Protein AF-A0A2V3JKW8-F1 (afdb_monomer_lite)

Foldseek 3Di:
DDDDDQDDDDPPPCSLVCQQVVQLVCVVVVDDDDDDDPDPPDPSNCVVLV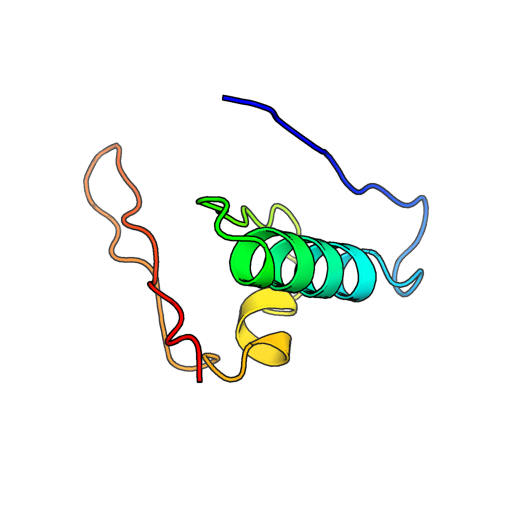NPVDDFDDDDVDTHDDDRDDD

pLDDT: mean 89.94, std 7.63, range [59.5, 96.44]

Secondary structure (DSSP, 8-state):
--------SSTTSSHHHHHHHHHHHHHHTT----------S--HHHHHTT-TT----EETTEEPPPPPP--

Structure (mmCIF, N/CA/C/O backbone):
data_AF-A0A2V3JKW8-F1
#
_entry.id   AF-A0A2V3JKW8-F1
#
loop_
_atom_site.group_PDB
_atom_site.id
_atom_site.type_symbol
_atom_site.label_atom_id
_atom_site.label_alt_id
_atom_site.label_comp_id
_atom_site.label_asym_id
_atom_site.label_entity_id
_atom_site.label_seq_id
_atom_site.pdbx_PDB_ins_code
_atom_site.Cartn_x
_atom_si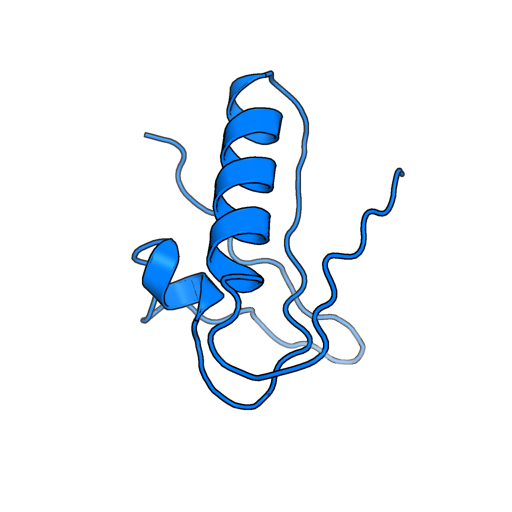te.Cartn_y
_atom_site.Cartn_z
_atom_site.occupancy
_atom_site.B_iso_or_equiv
_atom_site.auth_seq_id
_atom_site.auth_comp_id
_atom_site.auth_asym_id
_atom_site.auth_atom_id
_atom_site.pdbx_PDB_model_num
ATOM 1 N N . MET A 1 1 ? -7.497 15.937 2.823 1.00 82.94 1 MET A N 1
ATOM 2 C CA . MET A 1 1 ? -6.900 14.657 2.402 1.00 82.94 1 MET A CA 1
ATOM 3 C C . MET A 1 1 ? -5.506 14.631 2.983 1.00 82.94 1 MET A C 1
ATOM 5 O O . MET A 1 1 ? -4.664 15.419 2.553 1.00 82.94 1 MET A O 1
ATOM 9 N N . ASP A 1 2 ? -5.319 13.828 4.021 1.00 92.56 2 ASP A N 1
ATOM 10 C CA . ASP A 1 2 ? -4.059 13.775 4.754 1.00 92.56 2 ASP A CA 1
ATOM 11 C C . ASP A 1 2 ? -3.064 12.905 3.991 1.00 92.56 2 ASP A C 1
ATOM 13 O O . ASP A 1 2 ? -3.438 11.910 3.371 1.00 92.56 2 ASP A O 1
ATOM 17 N N . LYS A 1 3 ? -1.795 13.314 3.982 1.00 93.75 3 LYS A N 1
ATOM 18 C CA . LYS A 1 3 ? -0.728 12.634 3.242 1.00 93.75 3 LYS A CA 1
ATOM 19 C C . LYS A 1 3 ? 0.348 12.220 4.230 1.00 93.75 3 LYS A C 1
ATOM 21 O O . LYS A 1 3 ? 0.878 13.064 4.947 1.00 93.75 3 LYS A O 1
ATOM 26 N N . MET A 1 4 ? 0.679 10.935 4.241 1.00 94.38 4 MET A N 1
ATOM 27 C CA . MET A 1 4 ? 1.780 10.385 5.025 1.00 94.38 4 MET A CA 1
ATOM 28 C C . MET A 1 4 ? 2.807 9.784 4.077 1.00 94.38 4 MET A C 1
ATOM 30 O O . MET A 1 4 ? 2.447 9.112 3.114 1.00 94.38 4 MET A O 1
ATOM 34 N N . MET A 1 5 ? 4.086 10.031 4.350 1.00 94.69 5 MET A N 1
ATOM 35 C CA . MET A 1 5 ? 5.188 9.485 3.567 1.00 94.69 5 MET A CA 1
ATOM 36 C C . MET A 1 5 ? 6.048 8.605 4.466 1.00 94.69 5 MET A C 1
ATOM 38 O O . MET A 1 5 ? 6.521 9.053 5.510 1.00 94.69 5 MET A O 1
ATOM 42 N N . VAL A 1 6 ? 6.264 7.360 4.050 1.00 92.81 6 VAL A N 1
ATOM 43 C CA . VAL A 1 6 ? 7.168 6.425 4.723 1.00 92.81 6 VAL A CA 1
ATOM 44 C C . VAL A 1 6 ? 8.458 6.357 3.913 1.00 92.81 6 VAL A C 1
ATOM 46 O O . VAL A 1 6 ? 8.462 5.926 2.764 1.00 92.81 6 VAL A O 1
ATOM 49 N N . MET A 1 7 ? 9.562 6.808 4.507 1.00 91.25 7 MET A N 1
ATOM 50 C CA . MET A 1 7 ? 10.883 6.857 3.874 1.00 91.25 7 MET A CA 1
ATOM 51 C C . MET A 1 7 ? 11.904 6.078 4.699 1.00 91.25 7 MET A C 1
ATOM 53 O O . MET A 1 7 ? 11.738 5.885 5.900 1.00 91.25 7 MET A O 1
ATOM 57 N N . GLY A 1 8 ? 12.996 5.655 4.066 1.00 86.44 8 GLY A N 1
ATOM 58 C CA . GLY A 1 8 ? 14.089 4.968 4.746 1.00 86.44 8 GLY A CA 1
ATOM 59 C C . GLY A 1 8 ? 15.391 5.082 3.964 1.00 86.44 8 GLY A C 1
ATOM 60 O O . GLY A 1 8 ? 15.374 5.149 2.740 1.00 86.44 8 GLY A O 1
ATOM 61 N N . GLY A 1 9 ? 16.520 5.117 4.676 1.00 84.06 9 GLY A N 1
ATOM 62 C CA . GLY A 1 9 ? 17.830 5.422 4.087 1.00 84.06 9 GLY A CA 1
ATOM 63 C C . GLY A 1 9 ? 18.533 4.260 3.377 1.00 84.06 9 GLY A C 1
ATOM 64 O O . GLY A 1 9 ? 19.616 4.462 2.836 1.00 84.06 9 GLY A O 1
ATOM 65 N N . LYS A 1 10 ? 17.974 3.042 3.419 1.00 84.19 10 LYS A N 1
ATOM 66 C CA . LYS A 1 10 ? 18.541 1.824 2.810 1.00 84.19 10 LYS A CA 1
ATOM 67 C C . LYS A 1 10 ? 17.428 0.867 2.361 1.00 84.19 10 LYS A C 1
ATOM 69 O O . LYS A 1 10 ? 16.292 0.959 2.834 1.00 84.19 10 LYS A O 1
ATOM 74 N N . GLY A 1 11 ? 17.757 -0.070 1.471 1.00 83.88 11 GLY A N 1
ATOM 75 C CA . GLY A 1 11 ? 16.889 -1.208 1.146 1.00 83.88 11 GLY A CA 1
ATOM 76 C C . GLY A 1 11 ? 16.707 -2.142 2.350 1.00 83.88 11 GLY A C 1
ATOM 77 O O . GLY A 1 11 ? 17.589 -2.232 3.201 1.00 83.88 11 GLY A O 1
ATOM 78 N N . GLY A 1 12 ? 15.553 -2.806 2.452 1.00 85.81 12 GLY A N 1
ATOM 79 C CA . GLY A 1 12 ? 15.294 -3.811 3.495 1.00 85.81 12 GLY A CA 1
AT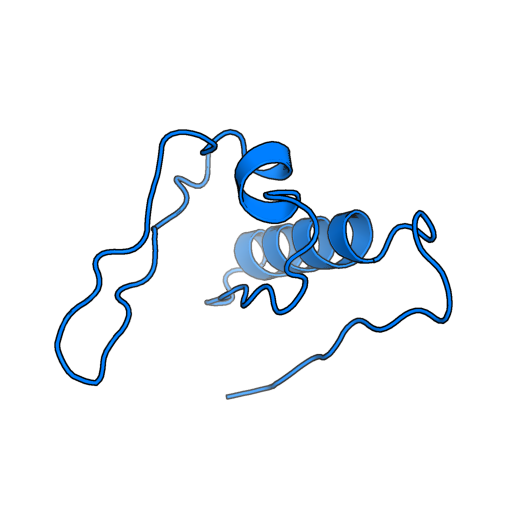OM 80 C C . GLY A 1 12 ? 14.987 -3.282 4.904 1.00 85.81 12 GLY A C 1
ATOM 81 O O . GLY A 1 12 ? 14.797 -4.077 5.814 1.00 85.81 12 GLY A O 1
ATOM 82 N N . VAL A 1 13 ? 14.876 -1.964 5.111 1.00 91.62 13 VAL A N 1
ATOM 83 C CA . VAL A 1 13 ? 14.570 -1.373 6.438 1.00 91.62 13 VAL A CA 1
ATOM 84 C C . VAL A 1 13 ? 13.096 -1.491 6.866 1.00 91.62 13 VAL A C 1
ATOM 86 O O . VAL A 1 13 ? 12.706 -0.918 7.877 1.00 91.62 13 VAL A O 1
ATOM 89 N N . GLY A 1 14 ? 12.262 -2.193 6.091 1.00 91.44 14 GLY A N 1
ATOM 90 C CA . GLY A 1 14 ? 10.854 -2.441 6.426 1.00 91.44 14 GLY A CA 1
ATOM 9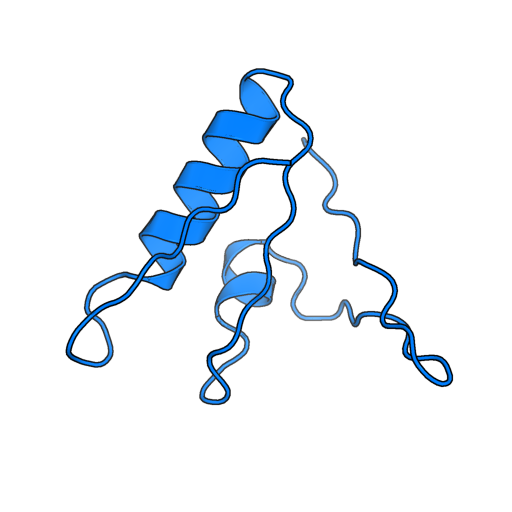1 C C . GLY A 1 14 ? 9.862 -1.343 6.024 1.00 91.44 14 GLY A C 1
ATOM 92 O O . GLY A 1 14 ? 8.748 -1.331 6.538 1.00 91.44 14 GLY A O 1
ATOM 93 N N . LYS A 1 15 ? 10.224 -0.433 5.103 1.00 93.00 15 LYS A N 1
ATOM 94 C CA . LYS A 1 15 ? 9.338 0.660 4.639 1.00 93.00 15 LYS A CA 1
ATOM 95 C C . LYS A 1 15 ? 7.971 0.133 4.193 1.00 93.00 15 LYS A C 1
ATOM 97 O O . LYS A 1 15 ? 6.954 0.546 4.736 1.00 93.00 15 LYS A O 1
ATOM 102 N N . THR A 1 16 ? 7.962 -0.824 3.265 1.00 93.06 16 THR A N 1
ATOM 103 C CA . THR A 1 16 ? 6.728 -1.396 2.714 1.00 93.06 16 THR A CA 1
ATOM 104 C C . THR A 1 16 ? 5.901 -2.098 3.781 1.00 93.06 16 THR A C 1
ATOM 106 O O . THR A 1 16 ? 4.692 -1.900 3.857 1.00 93.06 16 THR A O 1
ATOM 109 N N . THR A 1 17 ? 6.561 -2.833 4.679 1.00 94.12 17 THR A N 1
ATOM 110 C CA . THR A 1 17 ? 5.906 -3.499 5.807 1.00 94.12 17 THR A CA 1
ATOM 111 C C . THR A 1 17 ? 5.169 -2.511 6.703 1.00 94.12 17 THR A C 1
ATOM 113 O O . THR A 1 17 ? 4.017 -2.755 7.061 1.00 94.12 17 THR A O 1
ATOM 116 N N . VAL A 1 18 ? 5.805 -1.387 7.040 1.00 95.38 18 VAL A N 1
ATOM 117 C CA . VAL A 1 18 ? 5.177 -0.327 7.837 1.00 95.38 18 VAL A CA 1
ATOM 118 C C . VAL A 1 18 ? 4.036 0.332 7.062 1.00 95.38 18 VAL A C 1
ATOM 120 O O . VAL A 1 18 ? 2.956 0.490 7.625 1.00 95.38 18 VAL A O 1
ATOM 123 N N . THR A 1 19 ? 4.232 0.665 5.782 1.00 95.56 19 THR A N 1
ATOM 124 C CA . THR A 1 19 ? 3.200 1.295 4.941 1.00 95.56 19 THR A CA 1
ATOM 125 C C . THR A 1 19 ? 1.938 0.440 4.848 1.00 95.56 19 THR A C 1
ATOM 127 O O . THR A 1 19 ? 0.847 0.939 5.120 1.00 95.56 19 THR A O 1
ATOM 130 N N . VAL A 1 20 ? 2.071 -0.849 4.515 1.00 95.19 20 VAL A N 1
ATOM 131 C CA . VAL A 1 20 ? 0.926 -1.758 4.343 1.00 95.19 20 VAL A CA 1
ATOM 132 C C . VAL A 1 20 ? 0.174 -1.951 5.660 1.00 95.19 20 VAL A C 1
ATOM 134 O O . VAL A 1 20 ? -1.042 -1.782 5.700 1.00 95.19 20 VAL A O 1
ATOM 137 N N . ASN A 1 21 ? 0.875 -2.226 6.765 1.00 95.88 21 ASN A N 1
ATOM 138 C CA . ASN A 1 21 ? 0.213 -2.438 8.057 1.00 95.88 21 ASN A CA 1
ATOM 139 C C . ASN A 1 21 ? -0.452 -1.164 8.596 1.00 95.88 21 ASN A C 1
ATOM 141 O O . ASN A 1 21 ? -1.533 -1.237 9.184 1.00 95.88 21 ASN A O 1
ATOM 145 N N . LEU A 1 22 ? 0.161 0.006 8.385 1.00 96.31 22 LEU A N 1
ATOM 146 C CA . LEU A 1 22 ? -0.447 1.284 8.748 1.00 96.31 22 LEU A CA 1
ATOM 147 C C . LEU A 1 22 ? -1.733 1.520 7.949 1.00 96.31 22 LEU A C 1
ATOM 149 O O . LEU A 1 22 ? -2.752 1.879 8.539 1.00 96.31 22 LEU A O 1
ATOM 153 N N . ALA A 1 23 ? -1.702 1.274 6.637 1.00 95.50 23 ALA A N 1
ATOM 154 C CA . ALA A 1 23 ? -2.863 1.438 5.772 1.00 95.50 23 ALA A CA 1
ATOM 155 C C . ALA A 1 23 ? -4.010 0.497 6.163 1.00 95.50 23 ALA A C 1
ATOM 157 O O . ALA A 1 23 ? -5.129 0.964 6.358 1.00 95.50 23 ALA A O 1
ATOM 158 N N . LEU A 1 24 ? -3.722 -0.792 6.378 1.00 95.12 24 LEU A N 1
ATOM 159 C CA . LEU A 1 24 ? -4.710 -1.774 6.837 1.00 95.12 24 LEU A CA 1
ATOM 160 C C . LEU A 1 24 ? -5.288 -1.414 8.212 1.00 95.12 24 LEU A C 1
ATOM 162 O O . LEU A 1 24 ? -6.492 -1.523 8.422 1.00 95.12 24 LEU A O 1
ATOM 166 N N . THR A 1 25 ? -4.462 -0.926 9.142 1.00 96.12 25 THR A N 1
ATOM 167 C CA . THR A 1 25 ? -4.928 -0.501 10.475 1.00 96.12 25 THR A CA 1
ATOM 168 C C . THR A 1 25 ? -5.857 0.711 10.395 1.00 96.12 25 THR A C 1
ATOM 170 O O . THR A 1 25 ? -6.848 0.785 11.121 1.00 96.12 25 THR A O 1
ATOM 173 N N . LEU A 1 26 ? -5.545 1.682 9.533 1.00 96.00 26 LEU A N 1
ATOM 174 C CA . LEU A 1 26 ? -6.400 2.845 9.303 1.00 96.00 26 LEU A CA 1
ATOM 175 C C . LEU A 1 26 ? -7.702 2.436 8.595 1.00 96.00 26 LEU A C 1
ATOM 177 O O . LEU A 1 26 ? -8.777 2.837 9.036 1.00 96.00 26 LEU A O 1
ATOM 181 N N . ALA A 1 27 ? -7.629 1.569 7.585 1.00 95.38 27 ALA A N 1
ATOM 182 C CA . ALA A 1 27 ? -8.807 1.020 6.917 1.00 95.38 27 ALA A CA 1
ATOM 183 C C . ALA A 1 27 ? -9.721 0.264 7.897 1.00 95.38 27 ALA A C 1
ATOM 185 O O . ALA A 1 27 ? -10.921 0.522 7.951 1.00 95.38 27 ALA A O 1
ATOM 186 N N . ALA A 1 28 ? -9.153 -0.577 8.769 1.00 95.38 28 ALA A N 1
ATOM 187 C CA . ALA A 1 28 ? -9.887 -1.286 9.821 1.00 95.38 28 ALA A CA 1
ATOM 188 C C . ALA A 1 28 ? -10.542 -0.351 10.857 1.00 95.38 28 ALA A C 1
ATOM 190 O O . ALA A 1 28 ? -11.497 -0.735 11.529 1.00 95.38 28 ALA A O 1
ATOM 191 N N . ARG A 1 29 ? -10.056 0.890 10.989 1.00 96.44 29 ARG A N 1
ATOM 192 C CA . ARG A 1 29 ? -10.673 1.941 11.816 1.00 96.44 29 ARG A CA 1
ATOM 193 C C . ARG A 1 29 ? -11.743 2.752 11.073 1.00 96.44 29 ARG A C 1
ATOM 195 O O . ARG A 1 29 ? -12.263 3.707 11.641 1.00 96.44 29 ARG A O 1
ATOM 202 N N . GLY A 1 30 ? -12.077 2.380 9.838 1.00 95.81 30 GLY A N 1
ATOM 203 C CA . GLY A 1 30 ? -13.112 3.020 9.026 1.00 95.81 30 GLY A CA 1
ATOM 204 C C . GLY A 1 30 ? -12.628 4.205 8.189 1.00 95.81 30 GLY A C 1
ATOM 205 O O . GLY A 1 30 ? -13.458 4.951 7.674 1.00 95.81 30 GLY A O 1
ATOM 206 N N . TYR A 1 31 ? -11.314 4.408 8.050 1.00 96.00 31 TYR A N 1
ATOM 207 C CA . TYR A 1 31 ? -10.776 5.443 7.167 1.00 96.00 31 TYR A CA 1
ATOM 208 C C . TYR A 1 31 ? -10.672 4.939 5.725 1.00 96.00 31 TYR A C 1
ATOM 210 O O . TYR A 1 31 ? -10.296 3.795 5.481 1.00 96.00 31 TYR A O 1
ATOM 218 N N . GLU A 1 32 ? -10.935 5.817 4.759 1.00 94.56 32 GLU A N 1
ATOM 219 C CA . GLU A 1 32 ? -10.609 5.560 3.356 1.00 94.56 32 GLU A CA 1
ATOM 220 C C . GLU A 1 32 ? -9.109 5.800 3.140 1.00 94.56 32 GLU A C 1
ATOM 222 O O . GLU A 1 32 ? -8.598 6.895 3.391 1.00 94.56 32 GLU A O 1
ATOM 227 N N . VAL A 1 33 ? -8.389 4.761 2.716 1.00 95.69 33 VAL A N 1
ATOM 228 C CA . VAL A 1 33 ? -6.927 4.784 2.616 1.00 95.69 33 VAL A CA 1
ATOM 229 C C . VAL A 1 33 ? -6.489 4.281 1.251 1.00 95.69 33 VAL A C 1
ATOM 231 O O . VAL A 1 33 ? -6.903 3.213 0.812 1.00 95.69 33 VAL A O 1
ATOM 234 N N . GLY A 1 34 ? -5.607 5.040 0.604 1.00 94.44 34 GLY A N 1
ATOM 235 C CA . GLY A 1 34 ? -4.898 4.619 -0.600 1.00 94.44 34 GLY A CA 1
ATOM 236 C C . GLY A 1 34 ? -3.405 4.465 -0.326 1.00 94.44 34 GLY A C 1
ATOM 237 O O . GLY A 1 34 ? -2.829 5.227 0.453 1.00 94.44 34 GL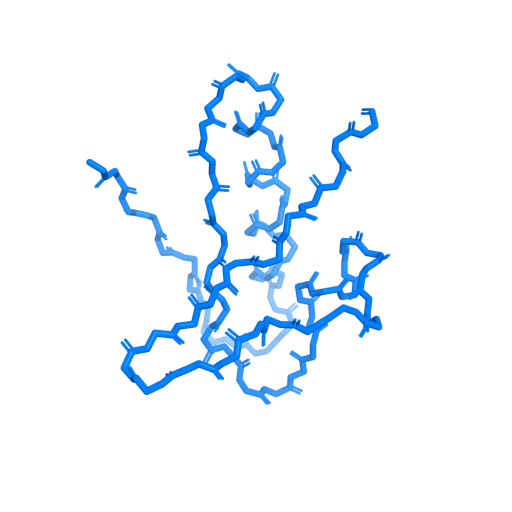Y A O 1
ATOM 238 N N . ILE A 1 35 ? -2.775 3.502 -0.995 1.00 94.12 35 ILE A N 1
ATOM 239 C CA . ILE A 1 35 ? -1.319 3.357 -1.038 1.00 94.12 35 ILE A CA 1
ATOM 240 C C . ILE A 1 35 ? -0.854 3.762 -2.436 1.00 94.12 35 ILE A C 1
ATOM 242 O O . ILE A 1 35 ? -1.418 3.322 -3.434 1.00 94.12 35 ILE A O 1
ATOM 246 N N . ILE A 1 36 ? 0.184 4.592 -2.499 1.00 92.06 36 ILE A N 1
ATOM 247 C CA . ILE A 1 36 ? 0.926 4.871 -3.728 1.00 92.06 36 ILE A CA 1
ATOM 248 C C . ILE A 1 36 ? 2.352 4.408 -3.470 1.00 92.06 36 ILE A C 1
ATOM 250 O O . ILE A 1 36 ? 3.037 4.974 -2.617 1.00 92.06 36 ILE A O 1
ATOM 254 N N . ASP A 1 37 ? 2.771 3.367 -4.181 1.00 88.56 37 ASP A N 1
ATOM 255 C CA . ASP A 1 37 ? 4.153 2.909 -4.146 1.00 88.56 37 ASP A CA 1
ATOM 256 C C . ASP A 1 37 ? 4.975 3.687 -5.178 1.00 88.56 37 ASP A C 1
ATOM 258 O O . ASP A 1 37 ? 4.592 3.800 -6.342 1.00 88.56 37 ASP A O 1
ATOM 262 N N . ALA A 1 38 ? 6.080 4.272 -4.727 1.00 84.25 38 ALA A N 1
ATOM 263 C CA . ALA A 1 38 ? 7.019 5.008 -5.569 1.00 84.25 38 ALA A CA 1
ATOM 264 C C . ALA A 1 38 ? 8.336 4.238 -5.771 1.00 84.25 38 ALA A C 1
ATOM 266 O O . ALA A 1 38 ? 9.236 4.744 -6.443 1.00 84.25 38 ALA A O 1
ATOM 267 N N . ASP A 1 39 ? 8.474 3.051 -5.170 1.00 80.25 39 ASP A N 1
ATOM 268 C CA . ASP A 1 39 ? 9.644 2.194 -5.328 1.00 80.25 39 ASP A CA 1
ATOM 269 C C . ASP A 1 39 ? 9.511 1.357 -6.613 1.00 80.25 39 ASP A C 1
ATOM 271 O O . ASP A 1 39 ? 8.534 0.643 -6.821 1.00 80.25 39 ASP A O 1
ATOM 275 N N . ILE A 1 40 ? 10.493 1.465 -7.511 1.00 72.81 40 ILE A N 1
ATOM 276 C CA . ILE A 1 40 ? 10.501 0.759 -8.804 1.00 72.81 40 ILE A CA 1
ATOM 277 C C . ILE A 1 40 ? 11.139 -0.634 -8.713 1.00 72.81 40 ILE A C 1
ATOM 279 O O . ILE A 1 40 ? 11.139 -1.377 -9.694 1.00 72.81 40 ILE A O 1
ATOM 283 N N . HIS A 1 41 ? 11.754 -0.973 -7.574 1.00 72.88 41 HIS A N 1
ATOM 284 C CA . HIS A 1 41 ? 12.623 -2.143 -7.453 1.00 72.88 41 HIS A CA 1
ATOM 285 C C . HIS A 1 41 ? 11.898 -3.456 -7.121 1.00 72.88 41 HIS A C 1
ATOM 287 O O . HIS A 1 41 ? 12.539 -4.507 -7.140 1.00 72.88 41 HIS A O 1
ATOM 293 N N . GLY A 1 42 ? 10.583 -3.442 -6.892 1.00 64.69 42 GLY A N 1
ATOM 294 C CA . GLY A 1 42 ? 9.799 -4.669 -6.752 1.00 64.69 42 GLY A CA 1
ATOM 295 C C . GLY A 1 42 ? 8.313 -4.414 -6.493 1.00 64.69 42 GLY A C 1
ATOM 296 O O . GLY A 1 42 ? 7.963 -3.357 -5.976 1.00 64.69 42 GLY A O 1
ATOM 297 N N . PRO A 1 43 ? 7.422 -5.373 -6.814 1.00 68.69 43 PRO A N 1
ATOM 298 C CA . PRO A 1 43 ? 5.998 -5.290 -6.495 1.00 68.69 43 PRO A CA 1
ATOM 299 C C . PRO A 1 43 ? 5.756 -5.609 -5.009 1.00 68.69 43 PRO A C 1
ATOM 301 O O . PRO A 1 43 ? 4.986 -6.508 -4.671 1.00 68.69 43 PRO A O 1
ATOM 304 N N . ASP A 1 44 ? 6.441 -4.908 -4.102 1.00 85.50 44 ASP A N 1
ATOM 305 C CA . ASP A 1 44 ? 6.427 -5.246 -2.677 1.00 85.50 44 ASP A CA 1
ATOM 306 C C . ASP A 1 44 ? 5.034 -5.030 -2.064 1.00 85.50 44 ASP A C 1
ATOM 308 O O . ASP A 1 44 ? 4.587 -5.840 -1.251 1.00 85.50 44 ASP A O 1
ATOM 312 N N . VAL A 1 45 ? 4.320 -3.972 -2.472 1.00 92.06 45 VAL A N 1
ATOM 313 C CA . VAL A 1 45 ? 2.958 -3.688 -1.992 1.00 92.06 45 VAL A CA 1
ATOM 314 C C . VAL A 1 45 ? 1.936 -4.718 -2.499 1.00 92.06 45 VAL A C 1
ATOM 316 O O . VAL A 1 45 ? 1.304 -5.340 -1.642 1.00 92.06 45 VAL A O 1
ATOM 319 N N . PRO A 1 46 ? 1.771 -4.967 -3.821 1.00 91.00 46 PRO A N 1
ATOM 320 C CA . PRO A 1 46 ? 0.839 -5.991 -4.305 1.00 91.00 46 PRO A CA 1
ATOM 321 C C . PRO A 1 46 ? 1.095 -7.371 -3.695 1.00 91.00 46 PRO A C 1
ATOM 323 O O . PRO A 1 46 ? 0.156 -8.049 -3.285 1.00 91.00 46 PRO A O 1
ATOM 326 N N . LYS A 1 47 ? 2.372 -7.738 -3.528 1.00 91.38 47 LYS A N 1
ATOM 327 C CA . LYS A 1 47 ? 2.784 -8.993 -2.892 1.00 91.38 47 LYS A CA 1
ATOM 328 C C . LYS A 1 47 ? 2.380 -9.098 -1.429 1.00 91.38 47 LYS A C 1
ATOM 330 O O . LYS A 1 47 ? 1.872 -10.124 -0.994 1.00 91.38 47 LYS A O 1
ATOM 335 N N . MET A 1 48 ? 2.590 -8.047 -0.639 1.00 91.75 48 MET A N 1
ATOM 336 C CA . MET A 1 48 ? 2.169 -8.054 0.766 1.00 91.75 48 MET A CA 1
ATOM 337 C C . MET A 1 48 ? 0.647 -8.108 0.938 1.00 91.75 48 MET A C 1
ATOM 339 O O . MET A 1 48 ? 0.173 -8.521 1.995 1.00 91.75 48 MET A O 1
ATOM 343 N N . LEU A 1 49 ? -0.100 -7.672 -0.074 1.00 92.31 49 LEU A N 1
ATOM 344 C CA . LEU A 1 49 ? -1.557 -7.641 -0.082 1.00 92.31 49 LEU A CA 1
ATOM 345 C C . LEU A 1 49 ? -2.192 -8.885 -0.732 1.00 92.31 49 LEU A C 1
ATOM 347 O O . LEU A 1 49 ? -3.413 -9.006 -0.695 1.00 92.31 49 LEU A O 1
ATOM 351 N N . GLY A 1 50 ? -1.395 -9.803 -1.295 1.00 91.56 50 GLY A N 1
ATOM 352 C CA . GLY A 1 50 ? -1.886 -11.010 -1.974 1.00 91.56 50 GLY A CA 1
ATOM 353 C C . GLY A 1 50 ? -2.644 -10.722 -3.273 1.00 91.56 50 GLY A C 1
ATOM 354 O O . GLY A 1 50 ? -3.595 -11.429 -3.598 1.00 91.56 50 GLY A O 1
ATOM 355 N N . ILE A 1 51 ? -2.267 -9.645 -3.966 1.00 91.38 51 ILE A N 1
ATOM 356 C CA . ILE A 1 51 ? -2.867 -9.184 -5.225 1.00 91.38 51 ILE A CA 1
ATOM 357 C C . ILE A 1 51 ? -1.791 -9.027 -6.311 1.00 91.38 51 ILE A C 1
ATOM 359 O O . ILE A 1 51 ? -1.811 -8.072 -7.081 1.00 91.38 51 ILE A O 1
ATOM 363 N N . GLU A 1 52 ? -0.797 -9.922 -6.351 1.00 90.88 52 GLU A N 1
ATOM 364 C CA . GLU A 1 52 ? 0.328 -9.844 -7.298 1.00 90.88 52 GLU A CA 1
ATOM 365 C C . GLU A 1 52 ? -0.099 -9.830 -8.769 1.00 90.88 52 GLU A C 1
ATOM 367 O O . GLU A 1 52 ? 0.589 -9.228 -9.595 1.00 90.88 52 GLU A O 1
ATOM 372 N N . ASP A 1 53 ? -1.222 -10.480 -9.073 1.00 91.19 53 ASP A N 1
ATOM 373 C CA . ASP A 1 53 ? -1.776 -10.597 -10.422 1.00 91.19 53 ASP A CA 1
ATOM 374 C C . ASP A 1 53 ? -2.690 -9.413 -10.800 1.00 91.19 53 ASP A C 1
ATOM 376 O O . ASP A 1 53 ? -3.128 -9.306 -11.947 1.00 91.19 53 ASP A O 1
ATOM 380 N N . GLU A 1 54 ? -2.977 -8.510 -9.856 1.00 90.44 54 GLU A N 1
ATOM 381 C CA . GLU A 1 54 ? -3.794 -7.323 -10.098 1.00 90.44 54 GLU A CA 1
ATOM 382 C C . GLU A 1 54 ? -2.940 -6.151 -10.586 1.00 90.44 54 GLU A C 1
ATOM 384 O O . GLU A 1 54 ? -1.866 -5.838 -10.057 1.00 90.44 54 G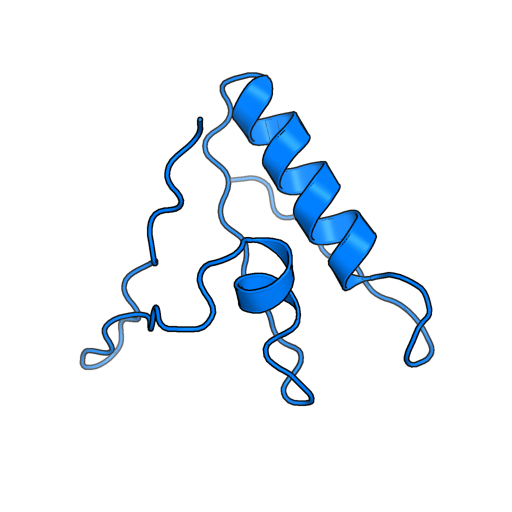LU A O 1
ATOM 389 N N . HIS A 1 55 ? -3.460 -5.425 -11.574 1.00 89.06 55 HIS A N 1
ATOM 390 C CA . HIS A 1 55 ? -2.797 -4.255 -12.131 1.00 89.06 55 HIS A CA 1
ATOM 391 C C . HIS A 1 55 ? -3.759 -3.075 -12.231 1.00 89.06 55 HIS A C 1
ATOM 393 O O . HIS A 1 55 ? -4.905 -3.244 -12.651 1.00 89.06 55 HIS A O 1
ATOM 399 N N . PRO A 1 56 ? -3.307 -1.858 -11.883 1.00 90.75 56 PRO A N 1
ATOM 400 C CA . PRO A 1 56 ? -4.141 -0.685 -12.044 1.00 90.75 56 PRO A CA 1
ATOM 401 C C . PRO A 1 56 ? -4.408 -0.428 -13.529 1.00 90.75 56 PRO A C 1
ATOM 403 O O . PRO A 1 56 ? -3.492 -0.446 -14.355 1.00 90.75 56 PRO A O 1
ATOM 406 N N . GLU A 1 57 ? -5.660 -0.131 -13.872 1.00 94.00 57 GLU A N 1
ATOM 407 C CA . GLU A 1 57 ? -5.996 0.296 -15.226 1.00 94.00 57 GLU A CA 1
ATOM 408 C C . GLU A 1 57 ? -5.397 1.679 -15.502 1.00 94.00 57 GLU A C 1
ATOM 410 O O . GLU A 1 57 ? -5.603 2.638 -14.748 1.00 94.00 57 GLU A O 1
ATOM 415 N N . VAL A 1 58 ? -4.670 1.797 -16.612 1.00 93.94 58 VAL A N 1
ATOM 416 C CA . VAL A 1 58 ? -4.039 3.049 -17.032 1.00 93.94 58 VAL A CA 1
ATOM 417 C C . VAL A 1 58 ? -4.804 3.634 -18.213 1.00 93.94 58 VAL A C 1
ATOM 419 O O . VAL A 1 58 ? -4.961 3.006 -19.256 1.00 93.94 58 VAL A O 1
ATOM 422 N N . SER A 1 59 ? -5.244 4.877 -18.055 1.00 94.62 59 SER A N 1
ATOM 423 C CA . SER A 1 59 ? -5.859 5.695 -19.100 1.00 94.62 59 SER A CA 1
ATOM 424 C C . SER A 1 59 ? -5.082 7.004 -19.256 1.00 94.62 59 SER A C 1
ATOM 426 O O . SER A 1 59 ? -4.232 7.346 -18.430 1.00 94.62 59 SER A O 1
ATOM 428 N N . VAL A 1 60 ? -5.329 7.748 -20.338 1.00 94.62 60 VAL A N 1
ATOM 429 C CA . VAL A 1 60 ? -4.597 8.994 -20.612 1.00 94.62 60 VAL A CA 1
ATOM 430 C C . VAL A 1 60 ? -4.769 9.972 -19.444 1.00 94.62 60 VAL A C 1
ATOM 432 O O . VAL A 1 60 ? -5.858 10.482 -19.200 1.00 94.62 60 VAL A O 1
ATOM 435 N N . GLY A 1 61 ? -3.677 10.224 -18.716 1.00 94.00 61 GLY A N 1
ATOM 436 C CA . GLY A 1 61 ? -3.645 11.136 -17.569 1.00 94.00 61 GLY A CA 1
ATOM 437 C C . GLY A 1 61 ? -4.239 10.590 -16.264 1.00 94.00 61 GLY A C 1
ATOM 438 O O . GLY A 1 61 ? -4.356 11.354 -15.308 1.00 94.00 61 GLY A O 1
ATOM 439 N N . ARG A 1 62 ? -4.611 9.303 -16.186 1.00 93.38 62 ARG A N 1
ATOM 440 C CA . ARG A 1 62 ? -5.218 8.721 -14.979 1.00 93.38 62 ARG A CA 1
ATOM 441 C C . ARG A 1 62 ? -4.847 7.252 -14.786 1.00 93.38 62 ARG A C 1
ATOM 443 O O . ARG A 1 62 ? -4.950 6.446 -15.704 1.00 93.38 62 ARG A O 1
ATOM 450 N N . ILE A 1 63 ? -4.505 6.909 -13.549 1.00 92.56 63 ILE A N 1
ATOM 451 C CA . ILE A 1 63 ? -4.333 5.533 -13.078 1.00 92.56 63 ILE A CA 1
ATOM 452 C C . ILE A 1 63 ? -5.512 5.231 -12.148 1.00 92.56 63 ILE A C 1
ATOM 454 O O . ILE A 1 63 ? -5.736 5.968 -11.184 1.00 92.56 63 ILE A O 1
ATOM 458 N N . SER A 1 64 ? -6.298 4.204 -12.464 1.00 94.12 64 SER A N 1
ATOM 459 C CA . SER A 1 64 ? -7.388 3.740 -11.604 1.00 94.12 64 SER A CA 1
ATOM 460 C C . SER A 1 64 ? -6.824 2.862 -10.483 1.00 94.12 64 SER A C 1
ATOM 462 O O . SER A 1 64 ? -5.951 2.036 -10.746 1.00 94.12 64 SER A O 1
ATOM 464 N N . PRO A 1 65 ? -7.286 3.028 -9.234 1.00 93.25 65 PRO A N 1
ATOM 465 C CA . PRO A 1 65 ? -6.805 2.215 -8.127 1.00 93.25 65 PRO A CA 1
ATOM 466 C C . PRO A 1 65 ? -7.268 0.764 -8.270 1.00 93.25 65 PRO A C 1
ATOM 468 O O . PRO A 1 65 ? -8.381 0.501 -8.726 1.00 93.25 65 PRO A O 1
ATOM 471 N N . VAL A 1 66 ? -6.433 -0.160 -7.803 1.00 93.69 66 VAL A N 1
ATOM 472 C CA . VAL A 1 66 ? -6.859 -1.528 -7.500 1.00 93.69 66 VAL A CA 1
ATOM 473 C C . VAL A 1 66 ? -7.520 -1.510 -6.125 1.00 93.69 66 VAL A C 1
ATOM 475 O O . VAL A 1 66 ? -6.939 -1.003 -5.161 1.00 93.69 66 VAL A O 1
ATOM 478 N N . PHE A 1 67 ? -8.739 -2.035 -6.031 1.00 91.94 67 PHE A N 1
ATOM 479 C CA . PHE A 1 67 ? -9.445 -2.149 -4.759 1.00 91.94 67 PHE A CA 1
ATOM 480 C C . PHE A 1 67 ? -9.072 -3.453 -4.068 1.00 91.94 67 PHE A C 1
ATOM 482 O O . PHE A 1 67 ? -9.154 -4.527 -4.657 1.00 91.94 67 PHE A O 1
ATOM 489 N N . ILE A 1 68 ? -8.687 -3.347 -2.800 1.00 89.62 68 ILE A N 1
ATOM 490 C CA . ILE A 1 68 ? -8.316 -4.498 -1.983 1.00 89.62 68 ILE A CA 1
ATOM 491 C C . ILE A 1 68 ? -9.576 -4.982 -1.254 1.00 89.62 68 ILE A C 1
ATOM 493 O O . ILE A 1 68 ? -10.203 -4.180 -0.551 1.00 89.62 68 ILE A O 1
ATOM 497 N N . PRO A 1 69 ? -9.967 -6.261 -1.384 1.00 78.19 69 PRO A N 1
ATOM 498 C CA . PRO A 1 69 ? -11.043 -6.814 -0.578 1.00 78.19 69 PRO A CA 1
ATOM 499 C C . PRO A 1 69 ? -10.603 -6.870 0.891 1.00 78.19 69 PRO A C 1
ATOM 501 O O . PRO A 1 69 ? -9.660 -7.572 1.249 1.00 78.19 69 PRO A O 1
ATOM 504 N N . MET A 1 70 ? -11.288 -6.114 1.748 1.00 75.88 70 MET A N 1
ATOM 505 C CA . MET A 1 70 ? -11.161 -6.245 3.199 1.00 75.88 70 MET A CA 1
ATOM 506 C C . MET A 1 70 ? -11.932 -7.504 3.619 1.00 75.88 70 MET A C 1
ATOM 508 O O . MET A 1 70 ? -13.159 -7.527 3.498 1.00 75.88 70 MET A O 1
ATOM 512 N N . VAL A 1 71 ? -11.214 -8.550 4.042 1.00 59.50 71 VAL A N 1
ATOM 513 C CA . VAL A 1 71 ? -11.803 -9.742 4.686 1.00 59.50 71 VAL A CA 1
ATOM 514 C C . VAL A 1 71 ? -12.237 -9.457 6.117 1.00 59.50 71 VAL A C 1
ATOM 516 O O . VAL A 1 71 ? -11.549 -8.662 6.799 1.00 59.50 71 VAL A O 1
#

Radius of gyration: 12.78 Å; chains: 1; bounding box: 32×26×32 Å

Sequence (71 aa):
MDKMMVMGGKGGVGKTTVTVNLALTLAARGYEVGIIDADIHGPDVPKMLGIEDEHPEVSVGRISPVFIPMV